Protein AF-A0A926A5I0-F1 (afdb_monomer)

Solvent-accessible surface area (backbone atoms only — not comparable to full-atom values): 8918 Å² total; per-residue (Å²): 115,67,70,62,53,51,50,52,49,52,52,54,47,42,52,52,50,51,51,50,49,52,52,48,51,64,58,40,57,65,50,29,60,78,74,72,49,84,62,70,62,54,78,34,74,67,30,46,49,49,52,52,52,44,52,53,26,39,37,58,18,52,44,47,61,49,44,48,25,50,33,41,21,65,73,69,71,30,66,67,60,15,52,52,52,39,53,44,38,65,66,48,48,50,56,61,49,22,75,79,33,69,63,47,51,43,69,25,73,55,40,30,23,51,37,26,44,48,67,53,52,80,66,83,52,97,82,54,80,71,65,80,72,58,53,38,69,55,23,51,54,50,46,52,51,52,48,51,51,33,51,52,53,44,49,51,58,51,54,59,51,69,76,76,112

Foldseek 3Di:
DVVVVLVVVLVVLLVVLVVVLCVCCVVVVVVCVVVVHDCPCCPDPVNVVVSVQLSVLLSLLVSLLVLQLVLVCLVVVDNVVSVVCSCCCLPPVLVVVCVVPVCSCALPSNLLSVLSSVSQPQDPPVPDPGNVYDGNVVSSVSSVVSNVVSVVSSVVSVVVVVVVD

pLDDT: mean 80.24, std 13.44, range [33.97, 93.31]

Radius of gyration: 18.27 Å; Cα contacts (8 Å, |Δi|>4): 144; chains: 1; bounding box: 41×29×55 Å

Mean predicted aligned error: 8.11 Å

Structure (mmCIF, N/CA/C/O backbone):
data_AF-A0A926A5I0-F1
#
_entry.id   AF-A0A926A5I0-F1
#
loop_
_atom_site.group_PDB
_atom_site.id
_atom_site.type_symbol
_atom_site.label_atom_id
_atom_site.label_alt_id
_atom_site.label_comp_id
_atom_site.label_asym_id
_atom_site.label_entity_id
_atom_site.label_seq_id
_atom_site.pdbx_PDB_ins_code
_atom_site.Cartn_x
_atom_site.Cartn_y
_atom_site.Cartn_z
_atom_site.occupancy
_atom_site.B_iso_or_equiv
_atom_site.auth_seq_id
_atom_site.auth_comp_id
_atom_site.auth_asym_id
_atom_site.auth_atom_id
_atom_site.pdbx_PDB_model_num
ATOM 1 N N . MET A 1 1 ? -0.659 10.946 20.773 1.00 65.81 1 MET A N 1
ATOM 2 C CA . MET A 1 1 ? -0.046 9.594 20.764 1.00 65.81 1 MET A CA 1
ATOM 3 C C . MET A 1 1 ? -0.262 8.815 19.463 1.00 65.81 1 MET A C 1
ATOM 5 O O . MET A 1 1 ? 0.676 8.157 19.035 1.00 65.81 1 MET A O 1
ATOM 9 N N . LEU A 1 2 ? -1.433 8.879 18.809 1.00 76.12 2 LEU A N 1
ATOM 10 C CA . LEU A 1 2 ? -1.687 8.104 17.579 1.00 76.12 2 LEU A CA 1
ATOM 11 C C . LEU A 1 2 ? -0.830 8.556 16.381 1.00 76.12 2 LEU A C 1
ATOM 13 O O . LEU A 1 2 ? -0.205 7.723 15.741 1.00 76.12 2 LEU A O 1
ATOM 17 N N . ALA A 1 3 ? -0.732 9.869 16.139 1.00 78.25 3 ALA A N 1
ATOM 18 C CA . ALA A 1 3 ? 0.060 10.426 15.037 1.00 78.25 3 ALA A CA 1
ATOM 19 C C . ALA A 1 3 ? 1.538 9.994 15.087 1.00 78.25 3 ALA A C 1
ATOM 21 O O . ALA A 1 3 ? 2.088 9.574 14.078 1.00 78.25 3 ALA A O 1
ATOM 22 N N . GLY A 1 4 ? 2.154 10.002 16.276 1.00 83.19 4 GLY A N 1
ATOM 23 C CA . GLY A 1 4 ? 3.528 9.519 16.461 1.00 83.19 4 GLY A CA 1
ATOM 24 C C . GLY A 1 4 ? 3.689 8.021 16.182 1.00 83.19 4 GLY A C 1
ATOM 25 O O . GLY A 1 4 ? 4.681 7.619 15.588 1.00 83.19 4 GLY A O 1
ATOM 26 N N . LYS A 1 5 ? 2.694 7.193 16.538 1.00 83.81 5 LYS A N 1
ATOM 27 C CA . LYS A 1 5 ? 2.698 5.756 16.212 1.00 83.81 5 LYS A CA 1
ATOM 28 C C . LYS A 1 5 ? 2.548 5.502 14.713 1.00 83.81 5 LYS A C 1
ATOM 30 O O . LYS A 1 5 ? 3.220 4.625 14.190 1.00 83.81 5 LYS A O 1
ATOM 35 N N . ILE A 1 6 ? 1.693 6.268 14.034 1.00 84.75 6 ILE A N 1
ATOM 36 C CA . ILE A 1 6 ? 1.510 6.166 12.580 1.00 84.75 6 ILE A CA 1
ATOM 37 C C . ILE A 1 6 ? 2.789 6.597 11.867 1.00 84.75 6 ILE A C 1
ATOM 39 O O . ILE A 1 6 ? 3.251 5.880 10.993 1.00 84.75 6 ILE A O 1
ATOM 43 N N . LEU A 1 7 ? 3.405 7.708 12.284 1.00 86.38 7 LEU A N 1
ATOM 44 C CA . LEU A 1 7 ? 4.689 8.142 11.733 1.00 86.38 7 LEU A CA 1
ATOM 45 C C . LEU A 1 7 ? 5.772 7.081 11.930 1.00 86.38 7 LEU A C 1
ATOM 47 O O . LEU A 1 7 ? 6.451 6.749 10.968 1.00 86.38 7 LEU A O 1
ATOM 51 N N . ALA A 1 8 ? 5.890 6.510 13.132 1.00 89.00 8 ALA A N 1
ATOM 52 C CA . ALA A 1 8 ? 6.849 5.441 13.403 1.00 89.00 8 ALA A CA 1
ATOM 53 C C . ALA A 1 8 ? 6.588 4.181 12.559 1.00 89.00 8 ALA A C 1
ATOM 55 O O . ALA A 1 8 ? 7.528 3.550 12.080 1.00 89.00 8 ALA A O 1
ATOM 56 N N . LEU A 1 9 ? 5.318 3.821 12.350 1.00 89.31 9 LEU A N 1
ATOM 57 C CA . LEU A 1 9 ? 4.943 2.702 11.489 1.00 89.31 9 LEU A CA 1
ATOM 58 C C . LEU A 1 9 ? 5.342 2.978 10.036 1.00 89.31 9 LEU A C 1
ATOM 60 O O . LEU A 1 9 ? 6.002 2.150 9.413 1.00 89.31 9 LEU A O 1
ATOM 64 N N . THR A 1 10 ? 4.990 4.152 9.512 1.00 87.50 10 THR A N 1
ATOM 65 C CA . THR A 1 10 ? 5.302 4.545 8.136 1.00 87.50 10 THR A CA 1
ATOM 66 C C . THR A 1 10 ? 6.805 4.605 7.893 1.00 87.50 10 THR A C 1
ATOM 68 O O . THR A 1 10 ? 7.270 4.084 6.882 1.00 87.50 10 THR A O 1
ATOM 71 N N . THR A 1 11 ? 7.586 5.187 8.808 1.00 89.31 11 THR A N 1
ATOM 72 C CA . THR A 1 11 ? 9.048 5.261 8.658 1.00 89.31 11 THR A CA 1
ATOM 73 C C . THR A 1 11 ? 9.698 3.886 8.755 1.00 89.31 11 THR A C 1
ATOM 75 O O . THR A 1 11 ? 10.607 3.594 7.981 1.00 89.31 11 THR A O 1
ATOM 78 N N . SER A 1 12 ? 9.211 3.015 9.643 1.00 92.19 12 SER A N 1
ATOM 79 C CA . SER A 1 12 ? 9.693 1.635 9.741 1.00 92.19 12 SER A CA 1
ATOM 80 C C . SER A 1 12 ? 9.401 0.834 8.470 1.00 92.19 12 SER A C 1
ATOM 82 O O . SER A 1 12 ? 10.282 0.113 8.002 1.00 92.19 12 SER A O 1
ATOM 84 N N . ILE A 1 13 ? 8.207 0.982 7.886 1.00 91.75 13 ILE A N 1
ATOM 85 C CA . ILE A 1 13 ? 7.850 0.347 6.609 1.00 91.75 13 ILE A CA 1
ATOM 86 C C . ILE A 1 13 ? 8.731 0.892 5.485 1.00 91.75 13 ILE A C 1
ATOM 88 O O . ILE A 1 13 ? 9.334 0.109 4.756 1.00 91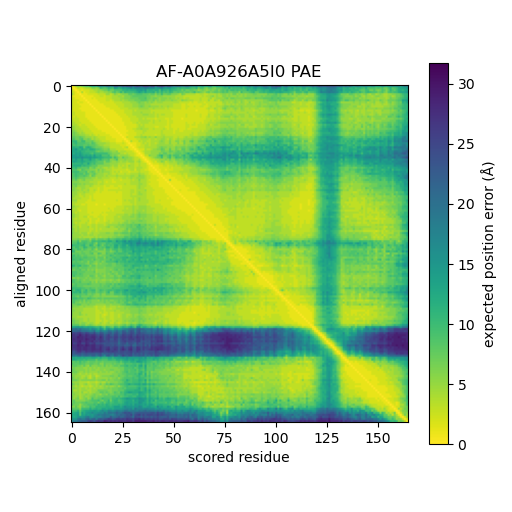.75 13 ILE A O 1
ATOM 92 N N . ALA A 1 14 ? 8.861 2.215 5.371 1.00 90.19 14 ALA A N 1
ATOM 93 C CA . ALA A 1 14 ? 9.691 2.842 4.346 1.00 90.19 14 ALA A CA 1
ATOM 94 C C . ALA A 1 14 ? 11.154 2.369 4.430 1.00 90.19 14 ALA A C 1
ATOM 96 O O . ALA A 1 14 ? 11.760 2.062 3.406 1.00 90.19 14 ALA A O 1
ATOM 97 N N . ALA A 1 15 ? 11.706 2.234 5.642 1.00 91.81 15 ALA A N 1
ATOM 98 C CA . ALA A 1 15 ? 13.051 1.703 5.851 1.00 91.81 15 ALA A CA 1
ATOM 99 C C . ALA A 1 15 ? 13.177 0.231 5.413 1.00 91.81 15 ALA A C 1
ATOM 101 O O . ALA A 1 15 ? 14.152 -0.131 4.754 1.00 91.81 15 ALA A O 1
ATOM 102 N N . ALA A 1 16 ? 12.187 -0.612 5.724 1.00 91.19 16 ALA A N 1
ATOM 103 C CA . ALA A 1 16 ? 12.174 -2.012 5.296 1.00 91.19 16 ALA A CA 1
ATOM 104 C C . ALA A 1 16 ? 12.065 -2.152 3.765 1.00 91.19 16 ALA A C 1
ATOM 106 O O . ALA A 1 16 ? 12.760 -2.978 3.167 1.00 91.19 16 ALA A O 1
ATOM 107 N N . ILE A 1 17 ? 11.246 -1.319 3.116 1.00 92.06 17 ILE A N 1
ATOM 108 C CA . ILE A 1 17 ? 11.138 -1.269 1.652 1.00 92.06 17 ILE A CA 1
ATOM 109 C C . ILE A 1 17 ? 12.443 -0.776 1.026 1.00 92.06 17 I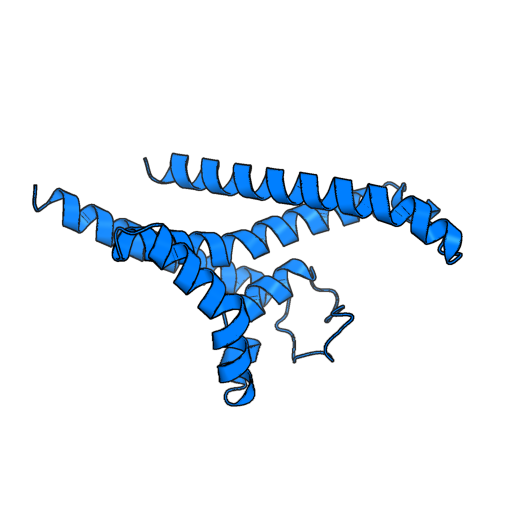LE A C 1
ATOM 111 O O . ILE A 1 17 ? 12.916 -1.381 0.068 1.00 92.06 17 ILE A O 1
ATOM 115 N N . ALA A 1 18 ? 13.074 0.257 1.589 1.00 89.69 18 ALA A N 1
ATOM 116 C CA . ALA A 1 18 ? 14.371 0.736 1.120 1.00 89.69 18 ALA A CA 1
ATOM 117 C C . ALA A 1 18 ? 15.447 -0.360 1.206 1.00 89.69 18 ALA A C 1
ATOM 119 O O . ALA A 1 18 ? 16.183 -0.574 0.243 1.00 89.69 18 ALA A O 1
ATOM 120 N N . ALA A 1 19 ? 15.494 -1.108 2.314 1.00 91.69 19 ALA A N 1
ATOM 121 C CA . ALA A 1 19 ? 16.392 -2.252 2.457 1.00 91.69 19 ALA A CA 1
ATOM 122 C C . ALA A 1 19 ? 16.087 -3.349 1.423 1.00 91.69 19 ALA A C 1
ATOM 124 O O . ALA A 1 19 ? 16.999 -3.863 0.780 1.00 91.69 19 ALA A O 1
ATOM 125 N N . THR A 1 20 ? 14.807 -3.663 1.209 1.00 90.69 20 THR A N 1
ATOM 126 C CA . THR A 1 20 ? 14.371 -4.658 0.216 1.00 90.69 20 THR A CA 1
ATOM 127 C C . THR A 1 20 ? 14.783 -4.255 -1.199 1.00 90.69 20 THR A C 1
ATOM 129 O O . THR A 1 20 ? 15.308 -5.083 -1.941 1.00 90.69 20 THR A O 1
ATOM 132 N N . LEU A 1 21 ? 14.605 -2.984 -1.569 1.00 88.50 21 LEU A N 1
ATOM 133 C CA . LEU A 1 21 ? 15.019 -2.452 -2.867 1.00 88.50 21 LEU A CA 1
ATOM 134 C C . LEU A 1 21 ? 16.538 -2.490 -3.034 1.00 88.50 21 LEU A C 1
ATOM 136 O O . LEU A 1 21 ? 17.017 -2.937 -4.072 1.00 88.50 21 LEU A O 1
ATOM 140 N N . ALA A 1 22 ? 17.295 -2.093 -2.009 1.00 88.94 22 ALA A N 1
ATOM 141 C CA . ALA A 1 22 ? 18.754 -2.145 -2.041 1.00 88.94 22 ALA A CA 1
ATOM 142 C C . ALA A 1 22 ? 19.266 -3.579 -2.249 1.00 88.94 22 ALA A C 1
ATOM 144 O O . ALA A 1 22 ? 20.123 -3.811 -3.101 1.00 88.94 22 ALA A O 1
ATOM 145 N N . ILE A 1 23 ? 18.698 -4.549 -1.525 1.00 92.12 23 ILE A N 1
ATOM 146 C CA . ILE A 1 23 ? 19.033 -5.971 -1.676 1.00 92.12 23 ILE A CA 1
ATOM 147 C C . ILE A 1 23 ? 18.635 -6.472 -3.071 1.00 92.12 23 ILE A C 1
ATOM 149 O O . ILE A 1 23 ? 19.424 -7.154 -3.720 1.00 92.12 23 ILE A O 1
ATOM 153 N N . SER A 1 24 ? 17.446 -6.107 -3.557 1.00 88.50 24 SER A N 1
ATOM 154 C CA . SER A 1 24 ? 16.929 -6.559 -4.857 1.00 88.50 24 SER A CA 1
ATOM 155 C C . SER A 1 24 ? 17.759 -6.028 -6.026 1.00 88.50 24 SER A C 1
ATOM 157 O O . SER A 1 24 ? 18.127 -6.795 -6.910 1.00 88.50 24 SER A O 1
ATOM 159 N N . ILE A 1 25 ? 18.108 -4.738 -6.019 1.00 87.38 25 ILE A N 1
ATOM 160 C CA . ILE A 1 25 ? 18.969 -4.128 -7.045 1.00 87.38 25 ILE A CA 1
ATOM 161 C C . ILE A 1 25 ? 20.390 -4.695 -6.941 1.00 87.38 25 ILE A C 1
ATOM 163 O O . ILE A 1 25 ? 20.986 -5.048 -7.960 1.00 87.38 25 ILE A O 1
ATOM 167 N N . GLY A 1 26 ? 20.915 -4.837 -5.718 1.00 87.12 26 GLY A N 1
ATOM 168 C CA . GLY A 1 26 ? 22.253 -5.373 -5.467 1.00 87.12 26 GLY A CA 1
ATOM 169 C C . GLY A 1 26 ? 22.423 -6.825 -5.919 1.00 87.12 26 GLY A C 1
ATOM 170 O O . GLY A 1 26 ? 23.461 -7.169 -6.478 1.00 87.12 26 GLY A O 1
ATOM 171 N N . ALA A 1 27 ? 21.404 -7.666 -5.731 1.00 87.44 27 ALA A N 1
ATOM 172 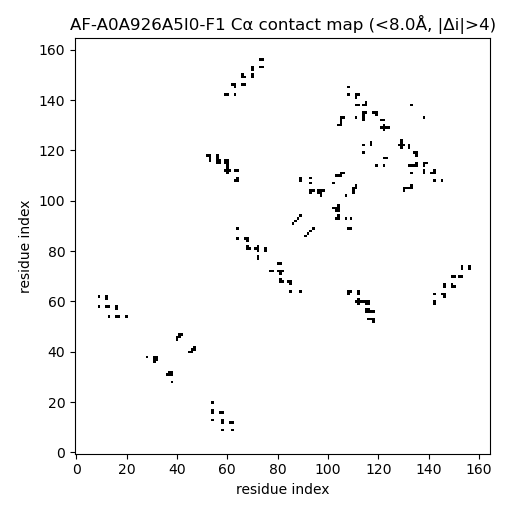C CA . ALA A 1 27 ? 21.393 -9.043 -6.222 1.00 87.44 27 ALA A CA 1
ATOM 173 C C . ALA A 1 27 ? 21.046 -9.136 -7.719 1.00 87.44 27 ALA A C 1
ATOM 175 O O . ALA A 1 27 ? 21.572 -9.993 -8.428 1.00 87.44 27 ALA A O 1
ATOM 176 N N . GLY A 1 28 ? 20.181 -8.247 -8.213 1.00 85.19 28 GLY A N 1
ATOM 177 C CA . GLY A 1 28 ? 19.697 -8.250 -9.592 1.00 85.19 28 GLY A CA 1
ATOM 178 C C . GLY A 1 28 ? 20.737 -7.788 -10.610 1.00 85.19 28 GLY A C 1
ATOM 179 O O . GLY A 1 28 ? 20.844 -8.394 -11.670 1.00 85.19 28 GLY A O 1
ATOM 180 N N . ALA A 1 29 ? 21.542 -6.769 -10.300 1.00 84.81 29 ALA A N 1
ATOM 181 C CA . ALA A 1 29 ? 22.567 -6.250 -11.210 1.00 84.81 29 ALA A CA 1
ATOM 182 C C . ALA A 1 29 ? 23.615 -7.297 -11.668 1.00 84.81 29 ALA A C 1
ATOM 184 O O . ALA A 1 29 ? 23.860 -7.390 -12.875 1.00 84.81 29 ALA A O 1
ATOM 185 N N . PRO A 1 30 ? 24.222 -8.119 -10.783 1.00 84.81 30 PRO A N 1
ATOM 186 C CA . PRO A 1 30 ? 25.158 -9.154 -11.220 1.00 84.81 30 PRO A CA 1
ATOM 187 C C . PRO A 1 30 ? 24.457 -10.277 -11.990 1.00 84.81 30 PRO A C 1
ATOM 189 O O . PRO A 1 30 ? 25.015 -10.788 -12.958 1.00 84.81 30 PRO A O 1
ATOM 192 N N . MET A 1 31 ? 23.226 -10.636 -11.605 1.00 86.12 31 MET A N 1
ATOM 193 C CA . MET A 1 31 ? 22.445 -11.648 -12.321 1.00 86.12 31 MET A CA 1
ATOM 194 C C . MET A 1 31 ? 22.008 -11.173 -13.707 1.00 86.12 31 MET A C 1
ATOM 196 O O . MET A 1 31 ? 22.060 -11.941 -14.654 1.00 86.12 31 MET A O 1
ATOM 200 N N . ALA A 1 32 ? 21.647 -9.903 -13.872 1.00 83.88 32 ALA A N 1
ATOM 201 C CA . ALA A 1 32 ? 21.282 -9.338 -15.168 1.00 83.88 32 ALA A CA 1
ATOM 202 C C . ALA A 1 32 ? 22.400 -9.532 -16.206 1.00 83.88 32 ALA A C 1
ATOM 204 O O . ALA A 1 32 ? 22.131 -9.889 -17.350 1.00 83.88 32 ALA A O 1
ATOM 205 N N . ASN A 1 33 ? 23.660 -9.410 -15.778 1.00 79.31 33 ASN A N 1
ATOM 206 C CA . ASN A 1 33 ? 24.818 -9.663 -16.630 1.00 79.31 33 ASN A CA 1
ATOM 207 C C . ASN A 1 33 ? 24.906 -11.125 -17.103 1.00 79.31 33 ASN A C 1
ATOM 209 O O . ASN A 1 33 ? 25.279 -11.373 -18.247 1.00 79.31 33 ASN A O 1
ATOM 213 N N . THR A 1 34 ? 24.530 -12.099 -16.264 1.00 85.00 34 THR A N 1
ATOM 214 C CA . THR A 1 34 ? 24.615 -13.528 -16.622 1.00 85.00 34 THR A CA 1
ATOM 215 C C . THR A 1 34 ? 23.528 -13.969 -17.600 1.00 85.00 34 THR A C 1
ATOM 217 O O . THR A 1 34 ? 23.742 -14.921 -18.347 1.00 85.00 34 THR A O 1
ATOM 220 N N . VAL A 1 35 ? 22.390 -13.268 -17.637 1.00 86.06 35 VAL A N 1
ATOM 221 C CA . VAL A 1 35 ? 21.286 -13.505 -18.588 1.00 86.06 35 VAL A CA 1
ATOM 222 C C . VAL A 1 35 ? 21.238 -12.502 -19.749 1.00 86.06 35 VAL A C 1
ATOM 224 O O . VAL A 1 35 ? 20.311 -12.547 -20.553 1.00 86.06 35 VAL A O 1
ATOM 227 N N . GLY A 1 36 ? 22.237 -11.622 -19.881 1.00 81.75 36 GLY A N 1
ATOM 228 C CA . GLY A 1 36 ? 22.343 -10.681 -21.004 1.00 81.75 36 GLY A CA 1
ATOM 229 C C . GLY A 1 36 ? 21.345 -9.517 -20.965 1.00 81.75 36 GLY A C 1
ATOM 230 O O . GLY A 1 36 ? 21.011 -8.959 -22.007 1.00 81.75 36 GLY A O 1
ATOM 231 N N . VAL A 1 37 ? 20.858 -9.146 -19.780 1.00 84.19 37 VAL A N 1
ATOM 232 C CA . VAL A 1 37 ? 19.978 -7.988 -19.574 1.00 84.19 37 VAL A CA 1
ATOM 233 C C . VAL A 1 37 ? 20.825 -6.728 -19.388 1.00 84.19 37 VAL A C 1
ATOM 235 O O . VAL A 1 37 ? 21.654 -6.649 -18.481 1.00 84.19 37 VAL A O 1
ATOM 238 N N . GLU A 1 38 ? 20.601 -5.718 -20.229 1.00 84.75 38 GLU A N 1
ATOM 239 C CA . GLU A 1 38 ? 21.299 -4.434 -20.140 1.00 84.75 38 GLU A CA 1
ATOM 240 C C . GLU A 1 38 ? 20.779 -3.597 -18.958 1.00 84.75 38 GLU A C 1
ATOM 242 O O . GLU A 1 38 ? 19.606 -3.228 -18.896 1.00 84.75 38 GLU A O 1
ATOM 247 N N . THR A 1 39 ? 21.663 -3.255 -18.017 1.00 86.50 39 THR A N 1
ATOM 248 C CA . THR A 1 39 ? 21.312 -2.475 -16.814 1.00 86.50 39 THR A CA 1
ATOM 249 C C . THR A 1 39 ? 21.606 -0.980 -16.943 1.00 86.50 39 THR A C 1
ATOM 251 O O . THR A 1 39 ? 21.415 -0.242 -15.981 1.00 86.50 39 THR A O 1
ATOM 254 N N . ALA A 1 40 ? 22.100 -0.500 -18.091 1.00 86.69 40 ALA A N 1
ATOM 255 C CA . ALA A 1 40 ? 22.499 0.902 -18.263 1.00 86.69 40 ALA A CA 1
ATOM 256 C C . ALA A 1 40 ? 21.338 1.872 -17.977 1.00 86.69 40 ALA A C 1
ATOM 258 O O . ALA A 1 40 ? 21.516 2.874 -17.286 1.00 86.69 40 ALA A O 1
ATOM 259 N N . ALA A 1 41 ? 20.128 1.513 -18.416 1.00 86.06 41 ALA A N 1
ATOM 260 C CA . ALA A 1 41 ? 18.914 2.290 -18.185 1.00 86.06 41 ALA A CA 1
ATOM 261 C C . ALA A 1 41 ? 18.563 2.463 -16.694 1.00 86.06 41 ALA A C 1
ATOM 263 O O . ALA A 1 41 ? 17.955 3.468 -16.330 1.00 86.06 41 ALA A O 1
ATOM 264 N N . TRP A 1 42 ? 18.967 1.536 -15.815 1.00 88.19 42 TRP A N 1
ATOM 265 C CA . TRP A 1 42 ? 18.625 1.572 -14.384 1.00 88.19 42 TRP A CA 1
ATOM 266 C C . TRP A 1 42 ? 19.306 2.732 -13.656 1.00 88.19 42 TRP A C 1
ATOM 268 O O . TRP A 1 42 ? 18.771 3.264 -12.687 1.00 88.19 42 TRP A O 1
ATOM 278 N N . TRP A 1 43 ? 20.480 3.126 -14.148 1.00 90.06 43 TRP A N 1
ATOM 279 C CA . TRP A 1 43 ? 21.337 4.140 -13.537 1.00 90.06 43 TRP A CA 1
ATOM 280 C C . TRP A 1 43 ? 21.138 5.535 -14.138 1.00 90.06 43 TRP A C 1
ATOM 282 O O . TRP A 1 43 ? 21.819 6.482 -13.752 1.00 90.06 43 TRP A O 1
ATOM 292 N N . THR A 1 44 ? 20.210 5.673 -15.086 1.00 93.31 44 THR A N 1
ATOM 293 C CA . THR A 1 44 ? 19.809 6.973 -15.634 1.00 93.31 44 THR A CA 1
ATOM 294 C C . THR A 1 44 ? 18.935 7.738 -14.639 1.00 93.31 44 THR A C 1
ATOM 296 O O . THR A 1 44 ? 18.365 7.151 -13.719 1.00 93.31 44 THR A O 1
ATOM 299 N N . ALA A 1 45 ? 18.789 9.053 -14.834 1.00 89.69 45 ALA A N 1
ATOM 300 C CA . ALA A 1 45 ? 17.896 9.868 -14.009 1.00 89.69 45 ALA A CA 1
ATOM 301 C C . ALA A 1 45 ? 16.455 9.325 -14.014 1.00 89.69 45 ALA A C 1
ATOM 303 O O . ALA A 1 45 ? 15.831 9.242 -12.957 1.00 89.69 45 ALA A O 1
ATOM 304 N N . ASP A 1 46 ? 15.968 8.878 -15.174 1.00 86.81 46 ASP A N 1
ATOM 305 C CA . ASP A 1 46 ? 14.636 8.286 -15.320 1.00 86.81 46 ASP A CA 1
ATOM 306 C C . ASP A 1 46 ? 14.529 6.932 -14.605 1.00 86.81 46 ASP A C 1
ATOM 308 O O . ASP A 1 46 ? 13.536 6.663 -13.930 1.00 86.81 46 ASP A O 1
ATOM 312 N N . GLY A 1 47 ? 15.572 6.096 -14.685 1.00 84.50 47 GLY A N 1
ATOM 313 C CA . GLY A 1 47 ? 15.639 4.819 -13.969 1.00 84.50 47 GLY A CA 1
ATOM 314 C C . GLY A 1 47 ? 15.611 4.997 -12.450 1.00 84.50 47 GLY A C 1
ATOM 315 O O . GLY A 1 47 ? 14.818 4.357 -11.756 1.00 84.50 47 GLY A O 1
ATOM 316 N N . VAL A 1 48 ? 16.406 5.931 -11.927 1.00 88.88 48 VAL A N 1
ATOM 317 C CA . VAL A 1 48 ? 16.425 6.262 -10.494 1.00 88.88 48 VAL A CA 1
ATOM 318 C C . VAL A 1 48 ? 15.096 6.882 -10.050 1.00 88.88 48 VAL A C 1
ATOM 320 O O . VAL A 1 48 ? 14.589 6.542 -8.978 1.00 88.88 48 VAL A O 1
ATOM 323 N N . ALA A 1 49 ? 14.484 7.735 -10.875 1.00 87.31 49 ALA A N 1
ATOM 324 C CA . ALA A 1 49 ? 13.157 8.284 -10.603 1.00 87.31 49 ALA A CA 1
ATOM 325 C C . ALA A 1 49 ? 12.081 7.184 -10.554 1.00 87.31 49 ALA A C 1
ATOM 327 O O . ALA A 1 49 ? 11.240 7.192 -9.652 1.00 87.31 49 ALA A O 1
ATOM 328 N N . ALA A 1 50 ? 12.141 6.200 -11.456 1.00 85.88 50 ALA A N 1
ATOM 329 C CA . ALA A 1 50 ? 11.241 5.049 -11.455 1.00 85.88 50 ALA A CA 1
ATOM 330 C C . ALA A 1 50 ? 11.416 4.175 -10.199 1.00 85.88 50 ALA A C 1
ATOM 332 O O . ALA A 1 50 ? 10.421 3.756 -9.604 1.00 85.88 50 ALA A O 1
ATOM 333 N N . ILE A 1 51 ? 12.654 3.963 -9.736 1.00 87.12 51 ILE A N 1
ATOM 334 C CA . ILE A 1 51 ? 12.936 3.279 -8.460 1.00 87.12 51 ILE A CA 1
ATOM 335 C C . ILE A 1 51 ? 12.331 4.059 -7.282 1.00 87.12 51 ILE A C 1
ATOM 337 O O . ILE A 1 51 ? 11.710 3.464 -6.399 1.00 87.12 51 ILE A O 1
ATOM 341 N N . GLY A 1 52 ? 12.457 5.389 -7.278 1.00 87.00 52 GLY A N 1
ATOM 342 C CA . GLY A 1 52 ? 11.843 6.252 -6.265 1.00 87.00 52 GLY A CA 1
ATOM 343 C C . GLY A 1 52 ? 10.314 6.152 -6.251 1.00 87.00 52 GLY A C 1
ATOM 344 O O . GLY A 1 52 ? 9.710 5.992 -5.187 1.00 87.00 52 GLY A O 1
ATOM 345 N N . ALA A 1 53 ? 9.682 6.168 -7.425 1.00 87.44 53 ALA A N 1
ATOM 346 C CA . ALA A 1 53 ? 8.239 5.974 -7.558 1.00 87.44 53 ALA A CA 1
ATOM 347 C C . ALA A 1 53 ? 7.800 4.585 -7.061 1.00 87.44 53 ALA A C 1
ATOM 349 O O . ALA A 1 53 ? 6.822 4.475 -6.318 1.00 87.44 53 ALA A O 1
ATOM 350 N N . ALA A 1 54 ? 8.556 3.533 -7.392 1.00 86.69 54 ALA A N 1
ATOM 351 C CA . ALA A 1 54 ? 8.309 2.185 -6.889 1.00 86.69 54 ALA A CA 1
ATOM 352 C C . ALA A 1 54 ? 8.412 2.121 -5.356 1.00 86.69 54 ALA A C 1
ATOM 354 O O . ALA A 1 54 ? 7.549 1.524 -4.715 1.00 86.69 54 ALA A O 1
ATOM 355 N N . ALA A 1 55 ? 9.400 2.785 -4.748 1.00 87.06 55 ALA A N 1
ATOM 356 C CA . ALA A 1 55 ? 9.548 2.841 -3.292 1.00 87.06 55 ALA A CA 1
ATOM 357 C C . ALA A 1 55 ? 8.336 3.489 -2.601 1.00 87.06 55 ALA A C 1
ATOM 359 O O . ALA A 1 55 ? 7.848 2.977 -1.587 1.00 87.06 55 ALA A O 1
ATOM 360 N N . ILE A 1 56 ? 7.817 4.585 -3.162 1.00 88.94 56 ILE A N 1
ATOM 361 C CA . ILE A 1 56 ? 6.614 5.266 -2.655 1.00 88.94 56 ILE A CA 1
ATOM 362 C C . ILE A 1 56 ? 5.394 4.347 -2.773 1.00 88.94 56 ILE A C 1
ATOM 364 O O . ILE A 1 56 ? 4.671 4.148 -1.794 1.00 88.94 56 ILE A O 1
ATOM 368 N N . ASN A 1 57 ? 5.201 3.741 -3.943 1.00 88.25 57 ASN A N 1
ATOM 369 C CA . ASN A 1 57 ? 4.086 2.842 -4.223 1.00 88.25 57 ASN A CA 1
ATOM 370 C C . ASN A 1 57 ? 4.094 1.600 -3.322 1.00 88.25 57 ASN A C 1
ATOM 372 O O . ASN A 1 57 ? 3.065 1.250 -2.746 1.00 88.25 57 ASN A O 1
ATOM 376 N N . LEU A 1 58 ? 5.260 0.980 -3.125 1.00 88.75 58 LEU A N 1
ATOM 377 C CA . LEU A 1 58 ? 5.447 -0.157 -2.221 1.00 88.75 58 LEU A CA 1
ATOM 378 C C . LEU A 1 58 ? 5.185 0.222 -0.760 1.00 88.75 58 LEU A C 1
ATOM 380 O O . LEU A 1 58 ? 4.550 -0.536 -0.028 1.00 88.75 58 LEU A O 1
ATOM 384 N N . THR A 1 59 ? 5.621 1.410 -0.337 1.00 87.62 59 THR A N 1
ATOM 385 C CA . THR A 1 59 ? 5.349 1.910 1.018 1.00 87.62 59 THR A CA 1
ATOM 386 C C . THR A 1 59 ? 3.847 2.117 1.228 1.00 87.62 59 THR A C 1
ATOM 388 O O . THR A 1 59 ? 3.297 1.673 2.236 1.00 87.62 59 THR A O 1
ATOM 391 N N . ALA A 1 60 ? 3.157 2.733 0.262 1.00 86.94 60 ALA A N 1
ATOM 392 C CA . ALA A 1 60 ? 1.707 2.916 0.305 1.00 86.94 60 ALA A CA 1
ATOM 393 C C . ALA A 1 60 ? 0.953 1.574 0.296 1.00 86.94 60 ALA A C 1
ATOM 395 O O . ALA A 1 60 ? 0.024 1.380 1.082 1.00 86.94 60 ALA A O 1
ATOM 396 N N . ALA A 1 61 ? 1.389 0.626 -0.535 1.00 86.75 61 ALA A N 1
ATOM 397 C CA . ALA A 1 61 ? 0.832 -0.720 -0.607 1.00 86.75 61 ALA A CA 1
ATOM 398 C C . ALA A 1 61 ? 0.958 -1.478 0.721 1.00 86.75 61 ALA A C 1
ATOM 400 O O . ALA A 1 61 ? 0.001 -2.129 1.144 1.00 86.75 61 ALA A O 1
ATOM 401 N N . ALA A 1 62 ? 2.110 -1.372 1.389 1.00 88.31 62 ALA A N 1
ATOM 402 C CA . ALA A 1 62 ? 2.394 -2.041 2.657 1.00 88.31 62 ALA A CA 1
ATOM 403 C C . ALA A 1 62 ? 1.673 -1.403 3.859 1.00 88.31 62 ALA A C 1
ATOM 405 O O . ALA A 1 62 ? 1.418 -2.080 4.858 1.00 88.31 62 ALA A O 1
ATOM 406 N N . LEU A 1 63 ? 1.297 -0.124 3.774 1.00 88.56 63 LEU A N 1
ATOM 407 C CA . LEU A 1 63 ? 0.557 0.554 4.842 1.00 88.56 63 LEU A CA 1
ATOM 408 C C . LEU A 1 63 ? -0.845 -0.023 5.058 1.00 88.56 63 LEU A C 1
ATOM 410 O O . LEU A 1 63 ? -1.286 -0.116 6.202 1.00 88.56 63 LEU A O 1
ATOM 414 N N . VAL A 1 64 ? -1.535 -0.443 3.997 1.00 86.88 64 VAL A N 1
ATOM 415 C CA . VAL A 1 64 ? -2.894 -1.008 4.085 1.00 86.88 64 VAL A CA 1
ATOM 416 C C . VAL A 1 64 ? -2.946 -2.255 4.990 1.00 86.88 64 VAL A C 1
ATOM 418 O O . VAL A 1 64 ? -3.654 -2.213 6.003 1.00 86.88 64 VAL A O 1
ATOM 421 N N . PRO A 1 65 ? -2.185 -3.340 4.728 1.00 84.81 65 PRO A N 1
ATOM 422 C CA . PRO A 1 65 ? -2.168 -4.509 5.603 1.00 84.81 65 PRO A CA 1
ATOM 423 C C . PRO A 1 65 ? -1.606 -4.190 6.991 1.00 84.81 65 PRO A C 1
ATOM 425 O O . PRO A 1 65 ? -2.095 -4.732 7.983 1.00 84.81 65 PRO A O 1
ATOM 428 N N . ALA A 1 66 ? -0.634 -3.277 7.098 1.00 87.62 66 ALA A N 1
ATOM 429 C CA . ALA A 1 66 ? -0.061 -2.883 8.382 1.00 87.62 66 ALA A CA 1
ATOM 430 C C . ALA A 1 66 ? -1.078 -2.173 9.294 1.00 87.62 66 ALA A C 1
ATOM 432 O O . ALA A 1 66 ? -1.163 -2.484 10.484 1.00 87.62 66 ALA A O 1
ATOM 433 N N . LEU A 1 67 ? -1.881 -1.251 8.754 1.00 87.25 67 LEU A N 1
ATOM 434 C CA . LEU A 1 67 ? -2.923 -0.543 9.505 1.00 87.25 67 LEU A CA 1
ATOM 435 C C . LEU A 1 67 ? -4.080 -1.468 9.894 1.00 87.25 67 LEU A C 1
ATOM 437 O O . LEU A 1 67 ? -4.602 -1.367 11.009 1.00 87.25 67 LEU A O 1
ATOM 441 N N . ILE A 1 68 ? -4.459 -2.395 9.012 1.00 86.06 68 ILE A N 1
ATOM 442 C CA . ILE A 1 68 ? -5.461 -3.423 9.318 1.00 86.06 68 ILE A CA 1
ATOM 443 C C . ILE A 1 68 ? -4.953 -4.318 10.456 1.00 86.06 68 ILE A C 1
ATOM 445 O O . ILE A 1 68 ? -5.643 -4.477 11.465 1.00 86.06 68 ILE A O 1
ATOM 449 N N . GLY A 1 69 ? -3.720 -4.821 10.358 1.00 84.62 69 GLY A N 1
ATOM 450 C CA . GLY A 1 69 ? -3.086 -5.615 11.412 1.00 84.62 69 GLY A CA 1
ATOM 451 C C . GLY A 1 69 ? -2.983 -4.859 12.739 1.00 84.62 69 GLY A C 1
ATOM 452 O O . GLY A 1 69 ? -3.327 -5.402 13.788 1.00 84.62 69 GLY A O 1
ATOM 453 N N . ALA A 1 70 ? -2.601 -3.579 12.709 1.00 86.00 70 ALA A N 1
ATOM 454 C CA . ALA A 1 70 ? -2.558 -2.730 13.899 1.00 86.00 70 ALA A CA 1
ATOM 455 C C . ALA A 1 70 ? -3.946 -2.551 14.538 1.00 86.00 70 ALA A C 1
ATOM 457 O O . ALA A 1 70 ? -4.078 -2.624 15.762 1.00 86.00 70 ALA A O 1
ATOM 458 N N . THR A 1 71 ? -4.988 -2.369 13.722 1.00 85.75 71 THR A N 1
ATOM 459 C CA . THR A 1 71 ? -6.378 -2.282 14.195 1.00 85.75 71 THR A CA 1
ATOM 460 C C . THR A 1 71 ? -6.789 -3.580 14.886 1.00 85.75 71 THR A C 1
ATOM 462 O O . THR A 1 71 ? -7.290 -3.549 16.012 1.00 85.75 71 THR A O 1
ATOM 465 N N . ILE A 1 72 ? -6.504 -4.729 14.265 1.00 85.19 72 ILE A N 1
ATOM 466 C CA . ILE A 1 72 ? -6.774 -6.049 14.848 1.00 85.19 72 ILE A CA 1
ATOM 467 C C . ILE A 1 72 ? -6.011 -6.216 16.165 1.00 85.19 72 ILE A C 1
ATOM 469 O O . ILE A 1 72 ? -6.623 -6.607 17.151 1.00 85.19 72 ILE A O 1
ATOM 473 N N . ALA A 1 73 ? -4.727 -5.853 16.230 1.00 86.00 73 ALA A N 1
ATOM 474 C CA . ALA A 1 73 ? -3.924 -5.932 17.455 1.00 86.00 73 ALA A CA 1
ATOM 475 C C . ALA A 1 73 ? -4.526 -5.126 18.606 1.00 86.00 73 ALA A C 1
ATOM 477 O O . ALA A 1 73 ? -4.560 -5.585 19.751 1.00 86.00 73 ALA A O 1
ATOM 478 N N . VAL A 1 74 ? -5.032 -3.926 18.311 1.00 85.62 74 VAL A N 1
ATOM 479 C CA . VAL A 1 74 ? -5.707 -3.099 19.312 1.00 85.62 74 VAL A CA 1
ATOM 480 C C . VAL A 1 74 ? -6.985 -3.781 19.788 1.00 85.62 74 VAL A C 1
ATOM 482 O O . VAL A 1 74 ? -7.212 -3.828 20.998 1.00 85.62 74 VAL A O 1
ATOM 485 N N . LEU A 1 75 ? -7.793 -4.330 18.880 1.00 84.38 75 LEU A N 1
ATOM 486 C CA . LEU A 1 75 ? -9.057 -4.989 19.214 1.00 84.38 75 LEU A CA 1
ATOM 487 C C . LEU A 1 75 ? -8.852 -6.288 20.004 1.00 84.38 75 LEU A C 1
ATOM 489 O O . LEU A 1 75 ? -9.450 -6.448 21.068 1.00 84.38 75 LEU A O 1
ATOM 493 N N . THR A 1 76 ? -7.976 -7.175 19.533 1.00 85.25 76 THR A N 1
ATOM 494 C CA . THR A 1 76 ? -7.700 -8.484 20.149 1.00 85.25 76 THR A CA 1
ATOM 495 C C . THR A 1 76 ? -6.822 -8.384 21.390 1.00 85.25 76 THR A C 1
ATOM 497 O O . THR A 1 76 ? -6.741 -9.341 22.154 1.00 85.25 76 THR A O 1
ATOM 500 N N . ARG A 1 77 ? -6.153 -7.240 21.601 1.00 84.38 77 ARG A N 1
ATOM 501 C CA . ARG A 1 77 ? -5.145 -7.035 22.656 1.00 84.38 77 ARG A CA 1
ATOM 502 C C . ARG A 1 77 ? -4.001 -8.055 22.594 1.00 84.38 77 ARG A C 1
ATOM 504 O O . ARG A 1 77 ? -3.347 -8.301 23.602 1.00 84.38 77 ARG A O 1
ATOM 511 N N . SER A 1 78 ? -3.757 -8.642 21.423 1.00 82.75 78 SER A N 1
ATOM 512 C CA . SER A 1 78 ? -2.732 -9.662 21.225 1.00 82.75 78 SER A CA 1
ATOM 513 C C . SER A 1 78 ? -2.005 -9.443 19.907 1.00 82.75 78 SER A C 1
ATOM 515 O O . SER A 1 78 ? -2.577 -9.587 18.823 1.00 82.75 78 SER A O 1
ATOM 517 N N . THR A 1 79 ? -0.713 -9.131 20.011 1.00 81.19 79 THR A N 1
ATOM 518 C CA . THR A 1 79 ? 0.178 -8.979 18.856 1.00 81.19 79 THR A CA 1
ATOM 519 C C . THR A 1 79 ? 0.278 -10.280 18.065 1.00 81.19 79 THR A C 1
ATOM 521 O O . THR A 1 79 ? 0.239 -10.251 16.839 1.00 81.19 79 THR A O 1
ATOM 524 N N . THR A 1 80 ? 0.325 -11.426 18.749 1.00 81.75 80 THR A N 1
ATOM 525 C CA . THR A 1 80 ? 0.405 -12.740 18.100 1.00 81.75 80 THR A CA 1
ATOM 526 C C . THR A 1 80 ? -0.829 -13.010 17.244 1.00 81.75 80 THR A C 1
ATOM 528 O O . THR A 1 80 ? -0.690 -13.350 16.074 1.00 81.75 80 THR A O 1
ATOM 531 N N . ILE A 1 81 ? -2.036 -12.769 17.778 1.00 83.62 81 ILE A N 1
ATOM 532 C CA . ILE A 1 81 ? -3.283 -12.961 17.017 1.00 83.62 81 ILE A CA 1
ATOM 533 C C . ILE A 1 81 ? -3.328 -12.013 15.817 1.00 83.62 81 ILE A C 1
ATOM 535 O O . ILE A 1 81 ? -3.722 -12.421 14.730 1.00 83.62 81 ILE A O 1
ATOM 539 N N . ALA A 1 82 ? -2.902 -10.763 15.984 1.00 82.56 82 ALA A N 1
ATOM 540 C CA . ALA A 1 82 ? -2.909 -9.793 14.896 1.00 82.56 82 ALA A CA 1
ATOM 541 C C . ALA A 1 82 ? -2.002 -10.191 13.730 1.00 82.56 82 ALA A C 1
ATOM 543 O O . ALA A 1 82 ? -2.416 -10.086 12.577 1.00 82.56 82 ALA A O 1
ATOM 544 N N . ILE A 1 83 ? -0.796 -10.682 14.027 1.00 83.25 83 ILE A N 1
ATOM 545 C CA . ILE A 1 83 ? 0.133 -11.162 13.000 1.00 83.25 83 ILE A CA 1
ATOM 546 C C . ILE A 1 83 ? -0.447 -12.401 12.310 1.00 83.25 83 ILE A C 1
ATOM 548 O O . ILE A 1 83 ? -0.475 -12.449 11.082 1.00 83.25 83 ILE A O 1
ATOM 552 N N . SER A 1 84 ? -0.960 -13.372 13.072 1.00 84.81 84 SER A N 1
ATOM 553 C CA . SER A 1 84 ? -1.550 -14.594 12.511 1.00 84.81 84 SER A CA 1
ATOM 554 C C . SER A 1 84 ? -2.760 -14.307 11.624 1.00 84.81 84 SER A C 1
ATOM 556 O O . SER A 1 84 ? -2.855 -14.859 10.532 1.00 84.81 84 SER A O 1
ATOM 558 N N . VAL A 1 85 ? -3.668 -13.431 12.061 1.00 83.69 85 VAL A N 1
ATOM 559 C CA . VAL A 1 85 ? -4.852 -13.050 11.278 1.00 83.69 85 VAL A CA 1
ATOM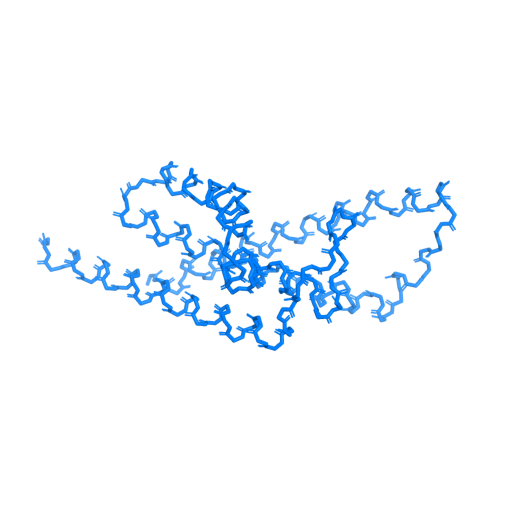 560 C C . VAL A 1 85 ? -4.450 -12.225 10.061 1.00 83.69 85 VAL A C 1
ATOM 562 O O . VAL A 1 85 ? -4.989 -12.455 8.985 1.00 83.69 85 VAL A O 1
ATOM 565 N N . GLY A 1 86 ? -3.485 -11.312 10.200 1.00 81.69 86 GLY A N 1
ATOM 566 C CA . GLY A 1 86 ? -2.944 -10.551 9.077 1.00 81.69 86 GLY A CA 1
ATOM 567 C C . GLY A 1 86 ? -2.384 -11.478 8.000 1.00 81.69 86 GLY A C 1
ATOM 568 O O . GLY A 1 86 ? -2.889 -11.502 6.882 1.00 81.69 86 GLY A O 1
ATOM 569 N N . LEU A 1 87 ? -1.399 -12.309 8.343 1.00 82.62 87 LEU A N 1
ATOM 570 C CA . LEU A 1 87 ? -0.806 -13.257 7.395 1.00 82.62 87 LEU A CA 1
ATOM 571 C C . LEU A 1 87 ? -1.848 -14.230 6.829 1.00 82.62 87 LEU A C 1
ATOM 573 O O . LEU A 1 87 ? -1.892 -14.446 5.621 1.00 82.62 87 LEU A O 1
ATOM 577 N N . GLY A 1 88 ? -2.717 -14.775 7.682 1.00 85.62 88 GLY A N 1
ATOM 578 C CA . GLY A 1 88 ? -3.772 -15.695 7.263 1.00 85.62 88 GLY A CA 1
ATOM 579 C C . GLY A 1 88 ? -4.746 -15.063 6.271 1.00 85.62 88 GLY A C 1
ATOM 580 O O . GLY A 1 88 ? -5.113 -15.705 5.289 1.00 85.62 88 GLY A O 1
ATOM 581 N N . TRP A 1 89 ? -5.124 -13.800 6.481 1.00 84.69 89 TRP A N 1
ATOM 582 C CA . TRP A 1 89 ? -6.011 -13.083 5.573 1.00 84.69 89 TRP A CA 1
ATOM 583 C C . TRP A 1 89 ? -5.339 -12.782 4.231 1.00 84.69 89 TRP A C 1
ATOM 585 O O . TRP A 1 89 ? -5.857 -13.175 3.187 1.00 84.69 89 TRP A O 1
ATOM 595 N N . PHE A 1 90 ? -4.176 -12.123 4.271 1.00 81.06 90 PHE A N 1
ATOM 596 C CA . PHE A 1 90 ? -3.506 -11.599 3.078 1.00 81.06 90 PHE A CA 1
ATOM 597 C C . PHE A 1 90 ? -2.865 -12.684 2.200 1.00 81.06 90 PHE A C 1
ATOM 599 O O . PHE A 1 90 ? -2.699 -12.455 1.008 1.00 81.06 90 PHE A O 1
ATOM 606 N N . ILE A 1 91 ? -2.510 -13.849 2.757 1.00 81.50 91 ILE A N 1
ATOM 607 C CA . ILE A 1 91 ? -1.890 -14.947 1.993 1.00 81.50 91 ILE A CA 1
ATOM 608 C C . ILE A 1 91 ? -2.936 -15.973 1.544 1.00 81.50 91 ILE A C 1
ATOM 610 O O . ILE A 1 91 ? -2.950 -16.384 0.384 1.00 81.50 91 ILE A O 1
ATOM 614 N N . LEU A 1 92 ? -3.798 -16.415 2.464 1.00 85.31 92 LEU A N 1
ATOM 615 C CA . LEU A 1 92 ? -4.665 -17.575 2.243 1.00 85.31 92 LEU A CA 1
ATOM 616 C C . LEU A 1 92 ? -6.125 -17.179 2.042 1.00 85.31 92 LEU A C 1
ATOM 618 O O . LEU A 1 92 ? -6.725 -17.556 1.038 1.00 85.31 92 LEU A O 1
ATOM 622 N N . ALA A 1 93 ? -6.716 -16.448 2.988 1.00 86.50 93 ALA A N 1
ATOM 623 C CA . ALA A 1 93 ? -8.165 -16.264 3.014 1.00 86.50 93 ALA A CA 1
ATOM 624 C C . ALA A 1 93 ? -8.672 -15.476 1.802 1.00 86.50 93 ALA A C 1
ATOM 626 O O . ALA A 1 93 ? -9.623 -15.907 1.153 1.00 86.50 93 ALA A O 1
ATOM 627 N N . GLU A 1 94 ? -8.031 -14.353 1.470 1.00 85.25 94 GLU A N 1
ATOM 628 C CA . GLU A 1 94 ? -8.462 -13.516 0.348 1.00 85.25 94 GLU A CA 1
ATOM 629 C C . GLU A 1 94 ? -8.291 -14.240 -0.994 1.00 85.25 94 GLU A C 1
ATOM 631 O O . GLU A 1 94 ? -9.183 -14.183 -1.837 1.00 85.25 94 GLU A O 1
ATOM 636 N N . THR A 1 95 ? -7.212 -15.009 -1.148 1.00 84.75 95 THR A N 1
ATOM 637 C CA . THR A 1 95 ? -6.951 -15.842 -2.330 1.00 84.75 95 THR A CA 1
ATOM 638 C C . THR A 1 95 ? -8.012 -16.932 -2.498 1.00 84.75 95 THR A C 1
ATOM 640 O O . THR A 1 95 ? -8.588 -17.087 -3.575 1.00 84.75 95 THR A O 1
ATOM 643 N N . LEU A 1 96 ? -8.322 -17.667 -1.424 1.00 87.31 96 LEU A N 1
ATOM 644 C CA . LEU A 1 96 ? -9.300 -18.757 -1.457 1.00 87.31 96 LEU A CA 1
ATOM 645 C C . LEU A 1 96 ? -10.725 -18.247 -1.684 1.00 87.31 96 LEU A C 1
ATOM 647 O O . LEU A 1 96 ? -11.455 -18.806 -2.497 1.00 87.31 96 LEU A O 1
ATOM 651 N N . ILE A 1 97 ? -11.133 -17.183 -0.991 1.00 87.69 97 ILE A N 1
ATOM 652 C CA . ILE A 1 97 ? -12.477 -16.610 -1.150 1.00 87.69 97 ILE A CA 1
ATOM 653 C C . ILE A 1 97 ? -12.590 -15.906 -2.509 1.00 87.69 97 ILE A C 1
ATOM 655 O O . ILE A 1 97 ? -13.624 -16.006 -3.171 1.00 87.69 97 ILE A O 1
ATOM 659 N N . GLY A 1 98 ? -11.523 -15.241 -2.960 1.00 84.25 98 GLY A N 1
ATOM 660 C CA . GLY A 1 98 ? -11.447 -14.576 -4.259 1.00 84.25 98 GLY A CA 1
ATOM 661 C C . GLY A 1 98 ? -11.636 -15.527 -5.442 1.00 84.25 98 GLY A C 1
ATOM 662 O O . GLY A 1 98 ? -12.191 -15.113 -6.459 1.00 84.25 98 GLY A O 1
ATOM 663 N N . ALA A 1 99 ? -11.280 -16.807 -5.289 1.00 84.06 99 ALA A N 1
ATOM 664 C CA . ALA A 1 99 ? -11.544 -17.838 -6.294 1.00 84.06 99 ALA A CA 1
ATOM 665 C C . ALA A 1 99 ? -13.048 -18.066 -6.547 1.00 84.06 99 ALA A C 1
ATOM 667 O O . ALA A 1 99 ? -13.441 -18.434 -7.652 1.00 84.06 99 ALA A O 1
ATOM 668 N N . PHE A 1 100 ? -13.896 -17.815 -5.544 1.00 87.31 100 PHE A N 1
ATOM 669 C CA . PHE A 1 100 ? -15.353 -17.959 -5.647 1.00 87.31 100 PHE A CA 1
ATOM 670 C C . PHE A 1 100 ? -16.077 -16.617 -5.775 1.00 87.31 100 PHE A C 1
ATOM 672 O O . PHE A 1 100 ? -17.210 -16.565 -6.255 1.00 87.31 100 PHE A O 1
ATOM 679 N N . TRP A 1 101 ? -15.440 -15.521 -5.359 1.00 85.12 101 TRP A N 1
ATOM 680 C CA . TRP A 1 101 ? -16.027 -14.189 -5.371 1.00 85.12 101 TRP A CA 1
ATOM 681 C C . TRP A 1 101 ? -15.119 -13.166 -6.054 1.00 85.12 101 TRP A C 1
ATOM 683 O O . TRP A 1 101 ? -14.246 -12.551 -5.443 1.00 85.12 101 TRP A O 1
ATOM 693 N N . ASN A 1 102 ? -15.441 -12.881 -7.318 1.00 80.19 102 ASN A N 1
ATOM 694 C CA . ASN A 1 102 ? -14.698 -11.935 -8.157 1.00 80.19 102 ASN A CA 1
ATOM 695 C C . ASN A 1 102 ? -14.712 -10.479 -7.632 1.00 80.19 102 ASN A C 1
ATOM 697 O O . ASN A 1 102 ? -13.901 -9.641 -8.013 1.00 80.19 102 ASN A O 1
ATOM 701 N N . GLY A 1 103 ? -15.665 -10.145 -6.757 1.00 81.81 103 GLY A N 1
ATOM 702 C CA . GLY A 1 103 ? -15.678 -8.852 -6.080 1.00 81.81 103 GLY A CA 1
ATOM 703 C C . GLY A 1 103 ? -14.517 -8.727 -5.097 1.00 81.81 103 GLY A C 1
ATOM 704 O O . GLY A 1 103 ? -13.835 -7.707 -5.089 1.00 81.81 103 GLY A O 1
ATOM 705 N N . LEU A 1 104 ? -14.253 -9.770 -4.309 1.00 80.69 104 LEU A N 1
ATOM 706 C CA . LEU A 1 104 ? -13.178 -9.751 -3.321 1.00 80.69 104 LEU A CA 1
ATOM 707 C C . LEU A 1 104 ? -11.797 -9.816 -3.979 1.00 80.69 104 LEU A C 1
ATOM 709 O O . LEU A 1 104 ? -10.903 -9.091 -3.563 1.00 80.69 104 LEU A O 1
ATOM 713 N N . SER A 1 105 ? -11.631 -10.592 -5.051 1.00 78.12 105 SER A N 1
ATOM 714 C CA . SER A 1 105 ? -10.364 -10.628 -5.798 1.00 78.12 105 SER A CA 1
ATOM 715 C C . SER A 1 105 ? -10.015 -9.295 -6.472 1.00 78.12 105 SER A C 1
ATOM 717 O O . SER A 1 105 ? -8.854 -9.052 -6.792 1.00 78.12 105 SER A O 1
ATOM 719 N N . ARG A 1 106 ? -11.008 -8.423 -6.696 1.00 78.81 106 ARG A N 1
ATOM 720 C CA . ARG A 1 106 ? -10.823 -7.116 -7.339 1.00 78.81 106 ARG A CA 1
ATOM 721 C C . ARG A 1 106 ? -10.730 -5.956 -6.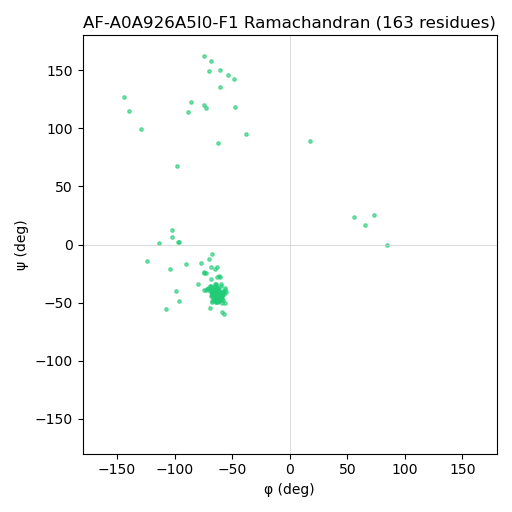354 1.00 78.81 106 ARG A C 1
ATOM 723 O O . ARG A 1 106 ? -9.957 -5.026 -6.569 1.00 78.81 106 ARG A O 1
ATOM 730 N N . TRP A 1 107 ? -11.553 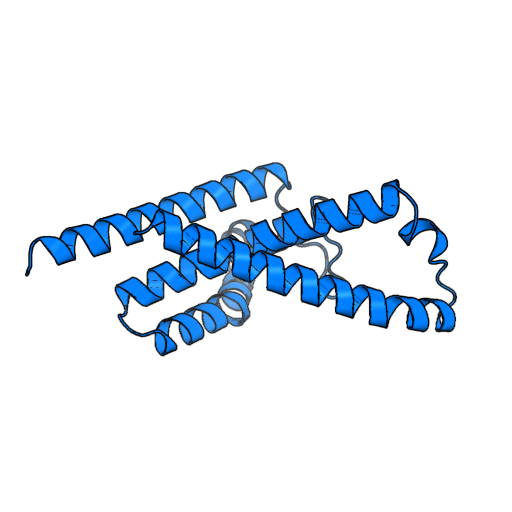-5.989 -5.313 1.00 83.62 107 TRP A N 1
ATOM 731 C CA . TRP A 1 107 ? -11.735 -4.888 -4.368 1.00 83.62 107 TRP A CA 1
ATOM 732 C C . TRP A 1 107 ? -11.241 -5.227 -2.967 1.00 83.62 107 TRP A C 1
ATOM 734 O O . TRP A 1 107 ? -11.405 -4.417 -2.067 1.00 83.62 107 TRP A O 1
ATOM 744 N N . GLY A 1 108 ? -10.687 -6.415 -2.746 1.00 85.12 108 GLY A N 1
ATOM 745 C CA . GLY A 1 108 ? -10.147 -6.807 -1.455 1.00 85.12 108 GLY A CA 1
ATOM 746 C C . GLY A 1 108 ? -8.882 -6.021 -1.089 1.00 85.12 108 GLY A C 1
ATOM 747 O O . GLY A 1 108 ? -8.214 -5.445 -1.955 1.00 85.12 108 GLY A O 1
ATOM 748 N N . PRO A 1 109 ? -8.552 -5.936 0.207 1.00 85.19 109 PRO A N 1
ATOM 749 C CA . PRO A 1 109 ? -7.413 -5.157 0.670 1.00 85.19 109 PRO A CA 1
ATOM 750 C C . PRO A 1 109 ? -6.075 -5.698 0.143 1.00 85.19 109 PRO A C 1
ATOM 752 O O . PRO A 1 109 ? -5.200 -4.887 -0.162 1.00 85.19 109 PRO A O 1
ATOM 755 N N . ALA A 1 110 ? -5.906 -7.017 -0.026 1.00 84.06 110 ALA A N 1
ATOM 756 C CA . ALA A 1 110 ? -4.709 -7.577 -0.660 1.00 84.06 110 ALA A CA 1
ATOM 757 C C . ALA A 1 110 ? -4.649 -7.203 -2.148 1.00 84.06 110 ALA A C 1
ATOM 759 O O . ALA A 1 110 ? -3.597 -6.781 -2.637 1.00 84.06 110 ALA A O 1
ATOM 760 N N . ALA A 1 111 ? -5.782 -7.284 -2.851 1.00 83.00 111 ALA A N 1
ATOM 761 C CA . ALA A 1 111 ? -5.877 -6.892 -4.257 1.00 83.00 111 ALA A CA 1
ATOM 762 C C . ALA A 1 111 ? -5.527 -5.407 -4.474 1.00 83.00 111 ALA A C 1
ATOM 764 O O . ALA A 1 111 ? -4.766 -5.067 -5.385 1.00 83.00 111 ALA A O 1
ATOM 765 N N . VAL A 1 112 ? -6.021 -4.522 -3.602 1.00 84.19 112 VAL A N 1
ATOM 766 C CA . VAL A 1 112 ? -5.714 -3.082 -3.628 1.00 84.19 112 VAL A CA 1
ATOM 767 C C . VAL A 1 112 ? -4.234 -2.818 -3.352 1.00 84.19 112 VAL A C 1
ATOM 769 O O . VAL A 1 112 ? -3.608 -2.049 -4.085 1.00 84.19 112 VAL A O 1
ATOM 772 N N . SER A 1 113 ? -3.648 -3.472 -2.345 1.00 85.88 113 SER A N 1
ATOM 773 C CA . SER A 1 113 ? -2.210 -3.378 -2.069 1.00 85.88 113 SER A CA 1
ATOM 774 C C . SER A 1 113 ? -1.361 -3.848 -3.249 1.00 85.88 113 SER A C 1
ATOM 776 O O . SER A 1 113 ? -0.391 -3.179 -3.602 1.00 85.88 113 SER A O 1
ATOM 778 N N . ASN A 1 114 ? -1.736 -4.946 -3.905 1.00 83.69 114 ASN A N 1
ATOM 779 C CA . ASN A 1 114 ? -1.016 -5.443 -5.076 1.00 83.69 114 ASN A CA 1
ATOM 780 C C . ASN A 1 114 ? -1.098 -4.459 -6.260 1.00 83.69 114 ASN A C 1
ATOM 782 O O . ASN A 1 114 ? -0.094 -4.174 -6.911 1.00 83.69 114 ASN A O 1
ATOM 786 N N . ALA A 1 115 ? -2.273 -3.866 -6.495 1.00 81.62 115 ALA A N 1
ATOM 787 C CA . ALA A 1 115 ? -2.462 -2.847 -7.530 1.00 81.62 115 ALA A CA 1
ATOM 788 C C . ALA A 1 115 ? -1.663 -1.555 -7.259 1.00 81.62 115 ALA A C 1
ATOM 790 O O . ALA A 1 115 ? -1.182 -0.910 -8.195 1.00 81.62 115 ALA A O 1
ATOM 791 N N . LEU A 1 116 ? -1.493 -1.178 -5.987 1.00 83.44 116 LEU A N 1
ATOM 792 C CA . LEU A 1 116 ? -0.614 -0.077 -5.584 1.00 83.44 116 LEU A CA 1
ATOM 793 C C . LEU A 1 116 ? 0.854 -0.414 -5.828 1.00 83.44 116 LEU A C 1
ATOM 795 O O . LEU A 1 116 ? 1.549 0.388 -6.445 1.00 83.44 116 LEU A O 1
ATOM 799 N N . ALA A 1 117 ? 1.302 -1.597 -5.400 1.00 83.44 117 ALA A N 1
ATOM 800 C CA . ALA A 1 117 ? 2.682 -2.048 -5.570 1.00 83.44 117 ALA A CA 1
ATOM 801 C C . ALA A 1 117 ? 3.093 -2.115 -7.051 1.00 83.44 117 ALA A C 1
ATOM 803 O O . ALA A 1 117 ? 4.217 -1.752 -7.388 1.00 83.44 117 ALA A O 1
ATOM 804 N N . ALA A 1 118 ? 2.167 -2.495 -7.938 1.00 79.62 118 ALA A N 1
ATOM 805 C CA . ALA A 1 118 ? 2.384 -2.512 -9.384 1.00 79.62 118 ALA A CA 1
ATOM 806 C C . ALA A 1 118 ? 2.490 -1.109 -10.022 1.00 79.62 118 ALA A C 1
ATOM 808 O O . ALA A 1 118 ? 2.877 -0.987 -11.180 1.00 79.62 118 ALA A O 1
ATOM 809 N N . GLY A 1 119 ? 2.143 -0.030 -9.310 1.00 65.50 119 GLY A N 1
ATOM 810 C CA . GLY A 1 119 ? 2.359 1.343 -9.782 1.00 65.50 119 GLY A CA 1
ATOM 811 C C . GLY A 1 119 ? 1.560 1.756 -11.025 1.00 65.50 119 GLY A C 1
ATOM 812 O O . GLY A 1 119 ? 1.894 2.753 -11.658 1.00 65.50 119 GLY A O 1
ATOM 813 N N . GLY A 1 120 ? 0.508 1.015 -11.387 1.00 52.22 120 GLY A N 1
ATOM 814 C CA . GLY A 1 120 ? -0.353 1.338 -12.529 1.00 52.22 120 GLY A CA 1
ATOM 815 C C . GLY A 1 120 ? 0.128 0.842 -13.889 1.00 52.22 120 GLY A C 1
ATOM 816 O O . GLY A 1 120 ? -0.603 1.010 -14.866 1.00 52.22 120 GLY A O 1
ATOM 817 N N . THR A 1 121 ? 1.280 0.172 -13.971 1.00 47.19 121 THR A N 1
ATOM 818 C CA . THR A 1 121 ? 1.558 -0.691 -15.120 1.00 47.19 121 THR A CA 1
ATOM 819 C C . THR A 1 121 ? 0.675 -1.925 -14.954 1.00 47.19 121 THR A C 1
ATOM 821 O O . THR A 1 121 ? 0.716 -2.606 -13.930 1.00 47.19 121 THR A O 1
ATOM 824 N N . GLY A 1 122 ? -0.248 -2.144 -15.894 1.00 44.47 122 GLY A N 1
ATOM 825 C CA . GLY A 1 122 ? -1.171 -3.276 -15.843 1.00 44.47 122 GLY A CA 1
ATOM 826 C C . GLY A 1 122 ? -0.412 -4.567 -15.539 1.00 44.47 122 GLY A C 1
ATOM 827 O O . GLY A 1 122 ? 0.491 -4.924 -16.284 1.00 44.47 122 GLY A O 1
ATOM 828 N N . GLY A 1 123 ? -0.763 -5.189 -14.409 1.00 40.41 123 GLY A N 1
ATOM 829 C CA . GLY A 1 123 ? -0.277 -6.467 -13.891 1.00 40.41 123 GLY A CA 1
ATOM 830 C C . GLY A 1 123 ? 1.030 -6.995 -14.478 1.00 40.41 123 GLY A C 1
ATOM 831 O O . GLY A 1 123 ? 0.993 -7.827 -15.377 1.00 40.41 123 GLY A O 1
ATOM 832 N N . VAL A 1 124 ? 2.173 -6.628 -13.897 1.00 37.22 124 VAL A N 1
ATOM 833 C CA . VAL A 1 124 ? 3.386 -7.452 -14.025 1.00 37.22 124 VAL A CA 1
ATOM 834 C C . VAL A 1 124 ? 3.508 -8.322 -12.777 1.00 37.22 124 VAL A C 1
ATOM 836 O O . VAL A 1 124 ? 4.378 -8.141 -11.931 1.00 37.22 124 VAL A O 1
ATOM 839 N N . GLY A 1 125 ? 2.568 -9.259 -12.646 1.00 36.34 125 GLY A N 1
ATOM 840 C CA . GLY A 1 125 ? 2.769 -10.463 -11.854 1.00 36.34 125 GLY A CA 1
ATOM 841 C C . GLY A 1 125 ? 3.396 -11.509 -12.768 1.00 36.34 125 GLY A C 1
ATOM 842 O O . GLY A 1 125 ? 2.758 -11.954 -13.713 1.00 36.34 125 GLY A O 1
ATOM 843 N N . MET A 1 126 ? 4.643 -11.902 -12.508 1.00 34.16 126 MET A N 1
ATOM 844 C CA . MET A 1 126 ? 5.333 -12.945 -13.283 1.00 34.16 126 MET A CA 1
ATOM 845 C C . MET A 1 126 ? 4.705 -14.344 -13.094 1.00 34.16 126 MET A C 1
ATOM 847 O O . MET A 1 126 ? 5.101 -15.276 -13.784 1.00 34.16 126 MET A O 1
ATOM 851 N N . ILE A 1 127 ? 3.752 -14.516 -12.165 1.00 36.75 127 ILE A N 1
ATOM 852 C CA . ILE A 1 127 ? 3.258 -15.843 -11.755 1.00 36.75 127 ILE A CA 1
ATOM 853 C C . ILE A 1 127 ? 1.741 -16.041 -11.884 1.00 36.75 127 ILE A C 1
ATOM 855 O O . ILE A 1 127 ? 1.327 -17.186 -11.947 1.00 36.75 127 ILE A O 1
ATOM 859 N N . ASP A 1 128 ? 0.910 -15.015 -12.063 1.00 33.97 128 ASP A N 1
ATOM 860 C CA . ASP A 1 128 ? -0.521 -15.245 -12.299 1.00 33.97 128 ASP A CA 1
ATOM 861 C C . ASP A 1 128 ? -1.079 -14.223 -13.285 1.00 33.97 128 ASP A C 1
ATOM 863 O O . ASP A 1 128 ? -0.889 -13.013 -13.135 1.00 33.97 128 ASP A O 1
ATOM 867 N N . GLY A 1 129 ? -1.734 -14.738 -14.328 1.00 34.84 129 GLY A N 1
ATOM 868 C CA . GLY A 1 129 ? -2.325 -13.962 -15.409 1.00 34.84 129 GLY A CA 1
ATOM 869 C C . GLY A 1 129 ? -3.176 -12.808 -14.887 1.00 34.84 129 GLY A C 1
ATOM 870 O O . GLY A 1 129 ? -3.854 -12.932 -13.872 1.00 34.84 129 GLY A O 1
ATOM 871 N N . ALA A 1 130 ? -3.107 -11.683 -15.600 1.00 39.00 130 ALA A N 1
ATOM 872 C CA . ALA A 1 130 ? -3.758 -10.419 -15.287 1.00 39.00 130 ALA A CA 1
ATOM 873 C C . ALA A 1 130 ? -5.170 -10.595 -14.694 1.00 39.00 130 ALA A C 1
ATOM 875 O O . ALA A 1 130 ? -6.165 -10.691 -15.416 1.00 39.00 130 ALA A O 1
ATOM 876 N N . ALA A 1 131 ? -5.265 -10.582 -13.361 1.00 42.50 131 ALA A N 1
ATOM 877 C CA . ALA A 1 131 ? -6.516 -10.286 -12.682 1.00 42.50 131 ALA A CA 1
ATOM 878 C C . ALA A 1 131 ? -7.027 -8.937 -13.226 1.00 42.50 131 ALA A C 1
ATOM 880 O O . ALA A 1 131 ? -6.197 -8.080 -13.551 1.00 42.50 131 ALA A O 1
ATOM 881 N N . PRO A 1 132 ? -8.351 -8.716 -13.358 1.00 49.91 132 PRO A N 1
ATOM 882 C CA . PRO A 1 132 ? -8.904 -7.454 -13.843 1.00 49.91 132 PRO A CA 1
ATOM 883 C C . PRO A 1 132 ? -8.530 -6.326 -12.876 1.00 49.91 132 PRO A C 1
ATOM 885 O O . PRO A 1 132 ? -9.257 -6.015 -11.930 1.00 49.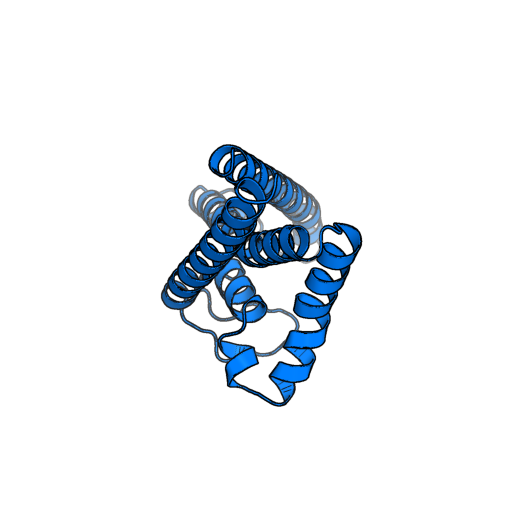91 132 PRO A O 1
ATOM 888 N N . GLY A 1 133 ? -7.354 -5.745 -13.105 1.00 58.66 133 GLY A N 1
ATOM 889 C CA . GLY A 1 133 ? -6.740 -4.769 -12.229 1.00 58.66 133 GLY A CA 1
ATOM 890 C C . GLY A 1 133 ? -7.643 -3.555 -12.099 1.00 58.66 133 GLY A C 1
ATOM 891 O O . GLY A 1 133 ? -8.231 -3.068 -13.068 1.00 58.66 133 GLY A O 1
ATOM 892 N N . ILE A 1 134 ? -7.797 -3.071 -10.875 1.00 67.44 134 ILE A N 1
ATOM 893 C CA . ILE A 1 134 ? -8.3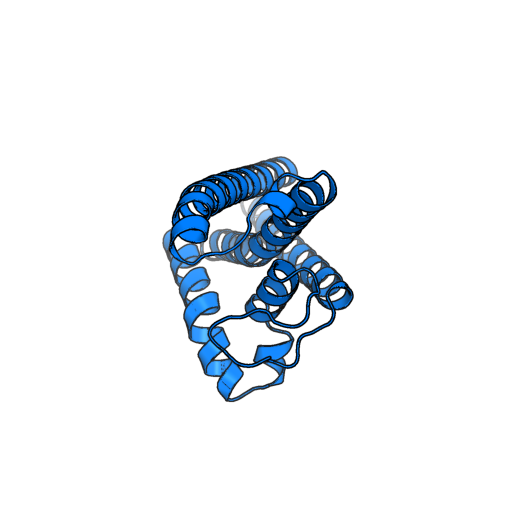41 -1.738 -10.645 1.00 67.44 134 ILE A CA 1
ATOM 894 C C . ILE A 1 134 ? -7.305 -0.704 -11.097 1.00 67.44 134 ILE A C 1
ATOM 896 O O . ILE A 1 134 ? -6.101 -0.952 -11.035 1.00 67.44 134 ILE A O 1
ATOM 900 N N . SER A 1 135 ? -7.761 0.458 -11.571 1.00 74.56 135 SER A N 1
ATOM 901 C CA . SER A 1 135 ? -6.832 1.523 -11.962 1.00 74.56 135 SER A CA 1
ATOM 902 C C . SER A 1 135 ? -5.992 1.968 -10.759 1.00 74.56 135 SER A C 1
ATOM 904 O O . SER A 1 135 ? -6.474 1.931 -9.623 1.00 74.56 135 SER A O 1
ATOM 906 N N . HIS A 1 136 ? -4.762 2.433 -10.991 1.00 73.56 136 HIS A N 1
ATOM 907 C CA . HIS A 1 136 ? -3.890 2.915 -9.913 1.00 73.56 136 HIS A CA 1
ATOM 908 C C . HIS A 1 136 ? -4.550 4.034 -9.092 1.00 73.56 136 HIS A C 1
ATOM 910 O O . HIS A 1 136 ? -4.506 4.025 -7.865 1.00 73.56 136 HIS A O 1
ATOM 916 N N . THR A 1 137 ? -5.274 4.941 -9.754 1.00 74.38 137 THR A N 1
ATOM 917 C CA . THR A 1 137 ? -6.068 5.986 -9.094 1.00 74.38 137 THR A CA 1
ATOM 918 C C . THR A 1 137 ? -7.144 5.396 -8.183 1.00 74.38 137 THR A C 1
ATOM 920 O O . THR A 1 137 ? -7.316 5.842 -7.050 1.00 74.38 137 THR A O 1
ATOM 923 N N . THR A 1 138 ? -7.855 4.365 -8.642 1.00 78.06 138 THR A N 1
ATOM 924 C CA . THR A 1 138 ? -8.863 3.673 -7.829 1.00 78.06 138 THR A CA 1
ATOM 925 C C . THR A 1 138 ? -8.226 2.961 -6.635 1.00 78.06 138 THR A C 1
ATOM 927 O O . THR A 1 138 ? -8.774 3.016 -5.536 1.00 78.06 138 THR A O 1
ATOM 930 N N . ALA A 1 139 ? -7.057 2.344 -6.822 1.00 78.81 139 ALA A N 1
ATOM 931 C CA . ALA A 1 139 ? -6.319 1.687 -5.747 1.00 78.81 139 ALA A CA 1
ATOM 932 C C . ALA A 1 139 ? -5.889 2.687 -4.659 1.00 78.81 139 ALA A C 1
ATOM 934 O O . ALA A 1 139 ? -6.073 2.415 -3.473 1.00 78.81 139 ALA A O 1
ATOM 935 N N . ILE A 1 140 ? -5.419 3.878 -5.049 1.00 80.62 140 ILE A N 1
ATOM 936 C CA . ILE A 1 140 ? -5.108 4.971 -4.113 1.00 80.62 140 ILE A CA 1
ATOM 937 C C . ILE A 1 140 ? -6.349 5.365 -3.305 1.00 80.62 140 ILE A C 1
ATOM 939 O O . ILE A 1 140 ? -6.288 5.425 -2.077 1.00 80.62 140 ILE A O 1
ATOM 943 N N . LEU A 1 141 ? -7.484 5.606 -3.968 1.00 84.38 141 LEU A N 1
ATOM 944 C CA . LEU A 1 141 ? -8.716 6.016 -3.287 1.00 84.38 141 LEU A CA 1
ATOM 945 C C . LEU A 1 141 ? -9.195 4.967 -2.276 1.00 84.38 141 LEU A C 1
ATOM 947 O O . LEU A 1 141 ? -9.569 5.313 -1.154 1.00 84.38 141 LEU A O 1
ATOM 951 N N . LEU A 1 142 ? -9.145 3.686 -2.645 1.00 84.56 142 LEU A N 1
ATOM 952 C CA . LEU A 1 142 ? -9.525 2.593 -1.752 1.00 84.56 142 LEU A CA 1
ATOM 953 C C . LEU A 1 142 ? -8.559 2.447 -0.580 1.00 84.56 142 LEU A C 1
ATOM 955 O O . LEU A 1 142 ? -9.008 2.277 0.550 1.00 84.56 142 LEU A O 1
ATOM 959 N N . ALA A 1 143 ? -7.252 2.578 -0.810 1.00 83.12 143 ALA A N 1
ATOM 960 C CA . ALA A 1 143 ? -6.272 2.538 0.268 1.00 83.12 143 ALA A CA 1
ATOM 961 C C . ALA A 1 143 ? -6.451 3.691 1.260 1.00 83.12 143 ALA A C 1
ATOM 963 O O . ALA A 1 143 ? -6.369 3.467 2.471 1.00 83.12 143 ALA A O 1
ATOM 964 N N . ILE A 1 144 ? -6.764 4.899 0.778 1.00 84.62 144 ILE A N 1
ATOM 965 C CA . ILE A 1 144 ? -7.141 6.021 1.647 1.00 84.62 144 ILE A CA 1
ATOM 966 C C . ILE A 1 144 ? -8.399 5.654 2.446 1.00 84.62 144 ILE A C 1
ATOM 968 O O . ILE A 1 144 ? -8.407 5.803 3.669 1.00 84.62 144 ILE A O 1
ATOM 972 N N . GLY A 1 145 ? -9.428 5.116 1.786 1.00 87.75 145 GLY A N 1
ATOM 973 C CA . GLY A 1 145 ? -10.665 4.669 2.433 1.00 87.75 145 GLY A CA 1
ATOM 974 C C . GLY A 1 145 ? -10.427 3.645 3.548 1.00 87.75 145 GLY A C 1
ATOM 975 O O . GLY A 1 145 ? -10.876 3.848 4.678 1.00 87.75 145 GLY A O 1
ATOM 976 N N . TYR A 1 146 ? -9.663 2.584 3.273 1.00 86.31 146 TYR A N 1
ATOM 977 C CA . TYR A 1 146 ? -9.308 1.567 4.268 1.00 86.31 146 TYR A CA 1
ATOM 978 C C . TYR A 1 146 ? -8.476 2.129 5.412 1.00 86.31 146 TYR A C 1
ATOM 980 O O . TYR A 1 146 ? -8.724 1.795 6.571 1.00 86.31 146 TYR A O 1
ATOM 988 N N . SER A 1 147 ? -7.532 3.018 5.110 1.00 84.94 147 SER A N 1
ATOM 989 C CA . SER A 1 147 ? -6.693 3.653 6.126 1.00 84.94 147 SER A CA 1
ATOM 990 C C . SER A 1 147 ? -7.528 4.521 7.068 1.00 84.94 147 SER A C 1
ATOM 992 O O . SER A 1 147 ? -7.385 4.427 8.286 1.00 84.94 147 SER A O 1
ATOM 994 N N . LEU A 1 148 ? -8.457 5.320 6.536 1.00 87.25 148 LEU A N 1
ATOM 995 C CA . LEU A 1 148 ? -9.368 6.134 7.346 1.00 87.25 148 LEU A CA 1
ATOM 996 C C . LEU A 1 148 ? -10.318 5.270 8.185 1.00 87.25 148 LEU A C 1
ATOM 998 O O . LEU A 1 148 ? -10.536 5.560 9.365 1.00 87.25 148 LEU A O 1
ATOM 1002 N N . ALA A 1 149 ? -10.841 4.181 7.621 1.00 87.50 149 ALA A N 1
ATOM 1003 C CA . ALA A 1 149 ? -11.664 3.228 8.363 1.00 87.50 149 ALA A CA 1
ATOM 1004 C C . ALA A 1 149 ? -10.876 2.585 9.522 1.00 87.50 149 ALA A C 1
ATOM 1006 O O . ALA A 1 149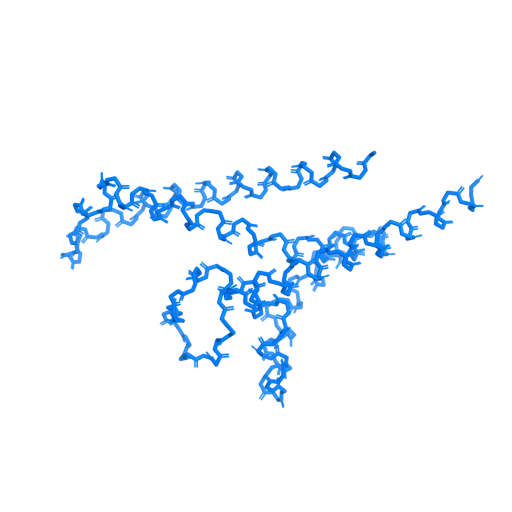 ? -11.326 2.598 10.667 1.00 87.50 149 ALA A O 1
ATOM 1007 N N . ALA A 1 150 ? -9.657 2.107 9.268 1.00 84.94 150 ALA A N 1
ATOM 1008 C CA . ALA A 1 150 ? -8.782 1.539 10.293 1.00 84.94 150 ALA A CA 1
ATOM 1009 C C . ALA A 1 150 ? -8.476 2.547 11.420 1.00 84.94 150 ALA A C 1
ATOM 1011 O O . ALA A 1 150 ? -8.553 2.221 12.611 1.00 84.94 150 ALA A O 1
ATOM 1012 N N . LEU A 1 151 ? -8.189 3.801 11.058 1.00 85.50 151 LEU A N 1
ATOM 1013 C CA . LEU A 1 151 ? -7.897 4.869 12.015 1.00 85.50 151 LEU A CA 1
ATOM 1014 C C . LEU A 1 151 ? -9.111 5.250 12.867 1.00 85.50 151 LEU A C 1
ATOM 1016 O O . LEU A 1 151 ? -8.971 5.426 14.078 1.00 85.50 151 LEU A O 1
ATOM 1020 N N . THR A 1 152 ? -10.299 5.346 12.273 1.00 85.00 152 THR A N 1
ATOM 1021 C CA . THR A 1 152 ? -11.538 5.653 13.008 1.00 85.00 152 THR A CA 1
ATOM 1022 C C . THR A 1 152 ? -11.934 4.518 13.956 1.00 85.00 152 THR A C 1
ATOM 1024 O O . THR A 1 152 ? -12.258 4.780 15.120 1.00 85.00 152 THR A O 1
ATOM 1027 N N . ILE A 1 153 ? -11.815 3.256 13.530 1.00 86.00 153 ILE A N 1
ATOM 1028 C CA . ILE A 1 153 ? -12.048 2.081 14.390 1.00 86.00 153 ILE A CA 1
ATOM 1029 C C . ILE A 1 153 ? -11.056 2.069 15.556 1.00 86.00 153 ILE A C 1
ATOM 1031 O O . ILE A 1 153 ? -11.447 1.936 16.716 1.00 86.00 153 ILE A O 1
ATOM 1035 N N . THR A 1 154 ? -9.770 2.275 15.276 1.00 83.69 154 THR A N 1
ATOM 1036 C CA . THR A 1 154 ? -8.739 2.304 16.320 1.00 83.69 154 THR A CA 1
ATOM 1037 C C . THR A 1 154 ? -8.956 3.467 17.294 1.00 83.69 154 THR A C 1
ATOM 1039 O O . THR A 1 154 ? -8.840 3.288 18.508 1.00 83.69 154 THR A O 1
ATOM 1042 N N . SER A 1 155 ? -9.318 4.649 16.787 1.00 81.12 155 SER A N 1
ATOM 1043 C CA . SER A 1 155 ? -9.611 5.835 17.599 1.00 81.12 155 SER A CA 1
ATOM 1044 C C . SER A 1 155 ? -10.795 5.602 18.540 1.00 81.12 155 SER A C 1
ATOM 1046 O O . SER A 1 155 ? -10.682 5.822 19.747 1.00 81.12 155 SER A O 1
ATOM 1048 N N . THR A 1 156 ? -11.908 5.071 18.026 1.00 82.69 156 THR A N 1
ATOM 1049 C CA . THR A 1 156 ? -13.098 4.777 18.843 1.00 82.69 156 THR A CA 1
ATOM 1050 C C . THR A 1 156 ? -12.838 3.676 19.872 1.00 82.69 156 THR A C 1
ATOM 1052 O O . THR A 1 156 ? -13.271 3.800 21.020 1.00 82.69 156 THR A O 1
ATOM 1055 N N . ALA A 1 157 ? -12.080 2.635 19.515 1.00 82.25 157 ALA A N 1
ATOM 1056 C CA . ALA A 1 157 ? -11.689 1.572 20.439 1.00 82.25 157 ALA A CA 1
ATOM 1057 C C . ALA A 1 157 ? -10.824 2.094 21.600 1.00 82.25 157 ALA A C 1
ATOM 1059 O O . ALA A 1 157 ? -10.986 1.644 22.735 1.00 82.25 157 ALA A O 1
ATOM 1060 N N . LEU A 1 158 ? -9.929 3.052 21.341 1.00 81.06 158 LEU A N 1
ATOM 1061 C CA . LEU A 1 158 ? -9.131 3.709 22.380 1.00 81.06 158 LEU A CA 1
ATOM 1062 C C . LEU A 1 158 ? -9.959 4.701 23.208 1.00 81.06 158 LEU A C 1
ATOM 1064 O O . LEU A 1 158 ? -9.815 4.726 24.427 1.00 81.06 158 LEU A O 1
ATOM 1068 N N . GLY A 1 159 ? -10.861 5.460 22.582 1.00 76.56 159 GLY A N 1
ATOM 1069 C CA . GLY A 1 159 ? -11.758 6.386 23.278 1.00 76.56 159 GLY A CA 1
ATOM 1070 C C . GLY A 1 159 ? -12.680 5.677 24.271 1.00 76.56 159 GLY A C 1
ATOM 1071 O O . GLY A 1 159 ? -12.790 6.102 25.416 1.00 76.56 159 GLY A O 1
ATOM 1072 N N . ARG A 1 160 ? -13.261 4.531 23.886 1.00 76.00 160 ARG A N 1
ATOM 1073 C CA . ARG A 1 160 ? -14.069 3.700 24.800 1.00 76.00 160 ARG A CA 1
ATOM 1074 C C . ARG A 1 160 ? -13.274 3.210 26.012 1.00 76.00 160 ARG A C 1
ATOM 1076 O O . ARG A 1 160 ? -13.838 3.099 27.091 1.00 76.00 160 ARG A O 1
ATOM 1083 N N . ARG A 1 161 ? -11.974 2.939 25.851 1.00 64.31 161 ARG A N 1
ATOM 1084 C CA . ARG A 1 161 ? -11.107 2.480 26.951 1.00 64.31 161 ARG A CA 1
ATOM 1085 C C . ARG A 1 161 ? -10.845 3.564 27.986 1.00 64.31 161 ARG A C 1
ATOM 1087 O O . ARG A 1 161 ? -10.771 3.241 29.163 1.00 64.31 161 ARG A O 1
ATOM 1094 N N . ALA A 1 162 ? -10.732 4.819 27.556 1.00 59.66 162 ALA A N 1
ATOM 1095 C CA . ALA A 1 162 ? -10.480 5.943 28.455 1.00 59.66 162 ALA A CA 1
ATOM 1096 C C . ALA A 1 162 ? -11.664 6.252 29.391 1.00 59.66 162 ALA A C 1
ATOM 1098 O O . ALA A 1 162 ? -11.467 6.904 30.403 1.00 59.66 162 ALA A O 1
ATOM 1099 N N . VAL A 1 163 ? -12.875 5.787 29.062 1.00 59.25 163 VAL A N 1
ATOM 1100 C CA . VAL A 1 163 ? -14.091 6.001 29.870 1.00 59.25 163 VAL A CA 1
ATOM 1101 C C . VAL A 1 163 ? -14.305 4.886 30.910 1.00 59.25 163 VAL A C 1
ATOM 1103 O O . VAL A 1 163 ? -15.075 5.053 31.846 1.00 59.25 163 VAL A O 1
ATOM 1106 N N . THR A 1 164 ? -13.632 3.741 30.764 1.00 59.31 164 THR A N 1
ATOM 1107 C CA . THR A 1 164 ? -13.779 2.560 31.642 1.00 59.31 164 THR A CA 1
ATOM 1108 C C . THR A 1 164 ? -12.642 2.388 32.662 1.00 59.31 164 THR A C 1
ATOM 1110 O O . THR A 1 164 ? -12.502 1.307 33.231 1.00 59.31 164 THR A O 1
ATOM 1113 N N . SER A 1 165 ? -11.790 3.397 32.851 1.00 46.84 165 SER A N 1
ATOM 1114 C CA . SER A 1 165 ? -10.700 3.441 33.846 1.00 46.84 165 SER A CA 1
ATOM 1115 C C . SER A 1 165 ? -10.894 4.630 34.769 1.00 46.84 165 SER A C 1
ATOM 1117 O O . SER A 1 165 ? -10.537 4.482 35.953 1.00 46.84 165 SER A O 1
#

Secondary structure (DSSP, 8-state):
-HHHHHHHHHHHHHHHHHHHHHHHHHHHHHHHHHTT---GGGGSHHHHHHHHHHHHHHHHHHHHHHHHHHHHHHHHS-HHHHHHHHHIIIIIIHHHHHTT-HHHHHHSHHHHHHHHHTTTSS---SSS----PPPHHHHHHHHHHHHHHHHHHHHHHHHHHHT--

Sequence (165 aa):
MLAGKILALTTSIAAAIAATLAISIGAGAPMANTVGVETAAWWTADGVAAIGAAAINLTAAALVPALIGATIAVLTRSTTIAISVGLGWFILAETLIGAFWNGLSRWGPAAVSNALAAGGTGGVGMIDGAAPGISHTTAILLAIGYSLAALTITSTALGRRAVTS